Protein AF-A0A090TBJ8-F1 (afdb_monomer_lite)

Structure (mmCIF, N/CA/C/O backbone):
data_AF-A0A090TBJ8-F1
#
_entry.id   AF-A0A090TBJ8-F1
#
loop_
_atom_site.group_PDB
_atom_site.id
_atom_site.type_symbol
_atom_site.label_atom_id
_atom_site.label_alt_id
_atom_site.label_comp_id
_atom_site.label_asym_id
_atom_site.label_entity_id
_atom_site.label_seq_id
_atom_site.pdbx_PDB_ins_code
_atom_site.Cartn_x
_atom_site.Cartn_y
_atom_site.Cartn_z
_atom_site.occupancy
_atom_site.B_iso_or_equiv
_atom_site.auth_seq_id
_atom_site.auth_comp_id
_atom_site.auth_asym_id
_atom_site.auth_atom_id
_atom_site.pdbx_PDB_model_num
ATOM 1 N N . MET A 1 1 ? 9.616 -4.765 7.218 1.00 60.88 1 MET A N 1
ATOM 2 C CA . MET A 1 1 ? 8.166 -4.939 6.967 1.00 60.88 1 MET A CA 1
ATOM 3 C C . MET A 1 1 ? 7.343 -4.224 8.031 1.00 60.88 1 MET A C 1
ATOM 5 O O . MET A 1 1 ? 6.376 -3.569 7.674 1.00 60.88 1 MET A O 1
ATOM 9 N N . GLU A 1 2 ? 7.778 -4.277 9.291 1.00 76.88 2 GLU A N 1
ATOM 10 C CA . GLU A 1 2 ? 7.026 -3.785 10.453 1.00 76.88 2 GLU A CA 1
ATOM 11 C C . GLU A 1 2 ? 6.562 -2.321 10.365 1.00 76.88 2 GLU A C 1
ATOM 13 O O . GLU A 1 2 ? 5.413 -2.034 10.680 1.00 76.88 2 GLU A O 1
ATOM 18 N N . ALA A 1 3 ? 7.379 -1.399 9.841 1.00 88.56 3 ALA A N 1
ATOM 19 C CA . ALA A 1 3 ? 6.982 0.011 9.731 1.00 88.56 3 ALA A CA 1
ATOM 20 C C . ALA A 1 3 ? 5.747 0.243 8.831 1.00 88.56 3 ALA A C 1
ATOM 22 O O . ALA A 1 3 ? 4.874 1.038 9.171 1.00 88.56 3 ALA A O 1
ATOM 23 N N . MET A 1 4 ? 5.645 -0.464 7.697 1.00 89.88 4 MET A N 1
ATOM 24 C CA . MET A 1 4 ? 4.519 -0.292 6.767 1.00 89.88 4 MET A CA 1
ATOM 25 C C . MET A 1 4 ? 3.229 -0.899 7.316 1.00 89.88 4 MET A C 1
ATOM 27 O O . MET A 1 4 ? 2.173 -0.286 7.192 1.00 89.88 4 MET A O 1
ATOM 31 N N . SER A 1 5 ? 3.301 -2.068 7.959 1.00 91.50 5 SER A N 1
ATOM 32 C CA . SER A 1 5 ? 2.133 -2.668 8.612 1.00 91.50 5 SER A CA 1
ATOM 33 C C . SER A 1 5 ? 1.603 -1.792 9.747 1.00 91.50 5 SER A C 1
ATOM 35 O O . SER A 1 5 ? 0.392 -1.613 9.846 1.00 91.50 5 SER A O 1
ATOM 37 N N . THR A 1 6 ? 2.488 -1.184 10.544 1.00 94.75 6 THR A N 1
ATOM 38 C CA . THR A 1 6 ? 2.093 -0.257 11.615 1.00 94.75 6 THR A CA 1
ATOM 39 C C . THR A 1 6 ? 1.418 0.993 11.059 1.00 94.75 6 THR A C 1
ATOM 41 O O . THR A 1 6 ? 0.378 1.405 11.567 1.00 94.75 6 THR A O 1
ATOM 44 N N . LEU A 1 7 ? 1.951 1.570 9.976 1.00 93.94 7 LEU A N 1
ATOM 45 C CA . LEU A 1 7 ? 1.343 2.738 9.333 1.00 93.94 7 LEU A CA 1
ATOM 46 C C . LEU A 1 7 ? -0.045 2.419 8.752 1.00 93.94 7 LEU A C 1
ATOM 48 O O . LEU A 1 7 ? -0.967 3.224 8.876 1.00 93.94 7 LEU A O 1
ATOM 52 N N . ILE A 1 8 ? -0.210 1.233 8.159 1.00 93.50 8 ILE A N 1
ATOM 53 C CA . ILE A 1 8 ? -1.499 0.751 7.648 1.00 93.50 8 ILE A CA 1
ATOM 54 C C . ILE A 1 8 ? -2.511 0.590 8.787 1.00 93.50 8 ILE A C 1
ATOM 56 O O . ILE A 1 8 ? -3.638 1.068 8.664 1.00 93.50 8 ILE A O 1
ATOM 60 N N . ALA A 1 9 ? -2.123 -0.057 9.890 1.00 93.62 9 ALA A N 1
ATOM 61 C CA . ALA A 1 9 ? -2.992 -0.235 11.053 1.00 93.62 9 ALA A CA 1
ATOM 62 C C . ALA A 1 9 ? -3.428 1.118 11.631 1.00 93.62 9 ALA A C 1
ATOM 64 O O . ALA A 1 9 ? -4.623 1.368 11.778 1.00 93.62 9 ALA A O 1
ATOM 65 N N . PHE A 1 10 ? -2.475 2.034 11.827 1.00 94.50 10 PHE A N 1
ATOM 66 C CA . PHE A 1 10 ? -2.750 3.389 12.295 1.00 94.50 10 PHE A CA 1
ATOM 67 C C . PHE A 1 10 ? -3.730 4.134 11.379 1.00 94.50 10 PHE A C 1
ATOM 69 O O . PHE A 1 10 ? -4.718 4.691 11.853 1.00 94.50 10 PHE A O 1
ATOM 76 N N . GLY A 1 11 ? -3.506 4.115 10.061 1.00 94.00 11 GLY A N 1
ATOM 77 C CA . GLY A 1 11 ? -4.398 4.775 9.105 1.00 94.00 11 GLY A CA 1
ATOM 78 C C . GLY A 1 11 ? -5.829 4.234 9.157 1.00 94.00 11 GLY A C 1
ATOM 79 O O . GLY A 1 11 ? -6.788 4.997 9.065 1.00 94.00 11 GLY A O 1
ATOM 80 N N . ARG A 1 12 ? -6.002 2.927 9.359 1.00 93.75 12 ARG A N 1
ATOM 81 C CA . ARG A 1 12 ? -7.337 2.327 9.484 1.00 93.75 12 ARG A CA 1
ATOM 82 C C . ARG A 1 12 ? -8.013 2.694 10.795 1.00 93.75 12 ARG A C 1
ATOM 84 O O . ARG A 1 12 ? -9.151 3.146 10.786 1.00 93.75 12 ARG A O 1
ATOM 91 N N . GLU A 1 13 ? -7.321 2.473 11.904 1.00 95.25 13 GLU A N 1
ATOM 92 C CA . GLU A 1 13 ? -7.907 2.552 13.241 1.00 95.25 13 GLU A CA 1
ATOM 93 C C . GLU A 1 13 ? -8.098 3.996 13.696 1.00 95.25 13 GLU A C 1
ATOM 95 O O . GLU A 1 13 ? -9.126 4.324 14.278 1.00 95.25 13 GLU A O 1
ATOM 100 N N . GLN A 1 14 ? -7.125 4.863 13.407 1.00 96.38 14 GLN A N 1
ATOM 101 C CA . GLN A 1 14 ? -7.103 6.235 13.915 1.00 96.38 14 GLN A CA 1
ATOM 102 C C . GLN A 1 14 ? -7.640 7.245 12.899 1.00 96.38 14 GLN A C 1
ATOM 104 O O . GLN A 1 14 ? -8.222 8.252 13.289 1.00 96.38 14 GLN A O 1
ATOM 109 N N . MET A 1 15 ? -7.468 6.982 11.599 1.00 93.19 15 MET A N 1
ATOM 110 C CA . MET A 1 15 ? -7.887 7.909 10.535 1.00 93.19 15 MET A CA 1
ATOM 111 C C . MET A 1 15 ? -9.125 7.429 9.766 1.00 93.19 15 MET A C 1
ATOM 113 O O . MET A 1 15 ? -9.611 8.141 8.889 1.00 93.19 15 MET A O 1
ATOM 117 N N . GLY A 1 16 ? -9.638 6.226 10.054 1.00 94.06 16 GLY A N 1
ATOM 118 C CA . GLY A 1 16 ? -10.788 5.660 9.344 1.00 94.06 16 GLY A CA 1
ATOM 119 C C . GLY A 1 16 ? -10.525 5.418 7.855 1.00 94.06 16 GLY A C 1
ATOM 120 O O . GLY A 1 16 ? -11.459 5.451 7.048 1.00 94.06 16 GLY A O 1
ATOM 121 N N . ALA A 1 17 ? -9.261 5.217 7.463 1.00 94.69 17 ALA A N 1
ATOM 122 C CA . ALA A 1 17 ? -8.889 5.020 6.070 1.00 94.69 17 ALA A CA 1
ATOM 123 C C . ALA A 1 17 ? -9.557 3.758 5.505 1.00 94.69 17 ALA A C 1
ATOM 125 O O . ALA A 1 17 ? -9.291 2.639 5.947 1.00 94.69 17 ALA A O 1
ATOM 126 N N . ARG A 1 18 ? -10.406 3.950 4.490 1.00 95.12 18 ARG A N 1
ATOM 127 C CA . ARG A 1 18 ? -11.132 2.863 3.814 1.00 95.12 18 ARG A CA 1
ATOM 128 C C . ARG A 1 18 ? -10.318 2.178 2.732 1.00 95.12 18 ARG A C 1
ATOM 130 O O . ARG A 1 18 ? -10.568 1.020 2.443 1.00 95.12 18 ARG A O 1
ATOM 137 N N . CYS A 1 19 ? -9.353 2.876 2.142 1.00 93.94 19 CYS A N 1
ATOM 138 C CA . CYS A 1 19 ? -8.496 2.338 1.095 1.00 93.94 19 CYS A CA 1
ATOM 139 C C . CYS A 1 19 ? -7.073 2.870 1.236 1.00 93.94 19 CYS A C 1
ATOM 141 O O . CYS A 1 19 ? -6.859 4.002 1.669 1.00 93.94 19 CYS A O 1
ATOM 143 N N . ILE A 1 20 ? -6.104 2.055 0.831 1.00 93.94 20 ILE A N 1
ATOM 144 C CA . ILE A 1 20 ? -4.682 2.393 0.790 1.00 93.94 20 ILE A CA 1
ATOM 145 C C . ILE A 1 20 ? -4.175 2.065 -0.605 1.00 93.94 20 ILE A C 1
ATOM 147 O O . ILE A 1 20 ? -4.519 1.018 -1.150 1.00 93.94 20 ILE A O 1
ATOM 151 N N . PHE A 1 21 ? -3.356 2.948 -1.168 1.00 94.00 21 PHE A N 1
ATOM 152 C CA . PHE A 1 21 ? -2.726 2.748 -2.465 1.00 94.00 21 PHE A CA 1
ATOM 153 C C . PHE A 1 21 ? -1.219 2.978 -2.386 1.00 94.00 21 PHE A C 1
ATOM 155 O O . PHE A 1 21 ? -0.737 3.768 -1.576 1.00 94.00 21 PHE A O 1
ATOM 162 N N . ALA A 1 22 ? -0.487 2.283 -3.248 1.00 93.56 22 ALA A N 1
ATOM 163 C CA . ALA A 1 22 ? 0.943 2.448 -3.448 1.00 93.56 22 ALA A CA 1
ATOM 164 C C . ALA A 1 22 ? 1.243 2.482 -4.946 1.00 93.56 22 ALA A C 1
ATOM 166 O O . ALA A 1 22 ? 0.636 1.742 -5.721 1.00 93.56 22 ALA A O 1
ATOM 167 N N . GLU A 1 23 ? 2.194 3.319 -5.347 1.00 92.62 23 GLU A N 1
ATOM 168 C CA . GLU A 1 23 ? 2.639 3.441 -6.734 1.00 92.62 23 GLU A CA 1
ATOM 169 C C . GLU A 1 23 ? 4.128 3.110 -6.820 1.00 92.62 23 GLU A C 1
ATOM 171 O O . GLU A 1 23 ? 4.931 3.518 -5.979 1.00 92.62 23 GLU A O 1
ATOM 176 N N . THR A 1 24 ? 4.506 2.311 -7.813 1.00 90.69 24 THR A N 1
ATOM 177 C CA . THR A 1 24 ? 5.898 1.906 -8.025 1.00 90.69 24 THR A CA 1
ATOM 178 C C . THR A 1 24 ? 6.164 1.630 -9.495 1.00 90.69 24 THR A C 1
ATOM 180 O O . THR A 1 24 ? 5.246 1.347 -10.258 1.00 90.69 24 THR A O 1
ATOM 183 N N . ARG A 1 25 ? 7.430 1.674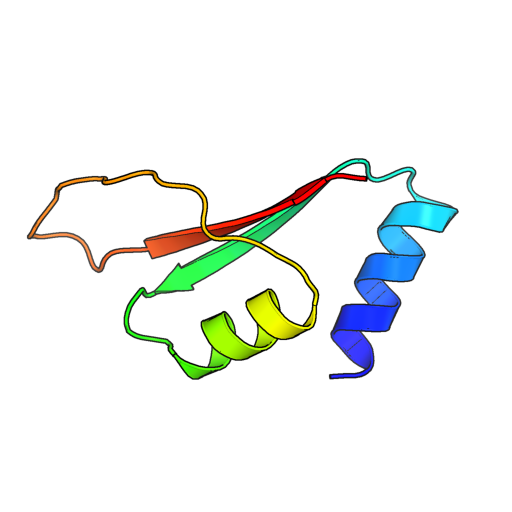 -9.919 1.00 89.88 25 ARG A N 1
ATOM 184 C CA . ARG A 1 25 ? 7.801 1.248 -11.276 1.00 89.88 25 ARG A CA 1
ATOM 185 C C . ARG A 1 25 ? 7.474 -0.237 -11.450 1.00 89.88 25 ARG A C 1
ATOM 187 O O . ARG A 1 25 ? 7.801 -1.032 -10.572 1.00 89.88 25 ARG A O 1
ATOM 194 N N . ALA A 1 26 ? 6.954 -0.633 -12.608 1.00 87.00 26 ALA A N 1
ATOM 195 C CA . ALA A 1 26 ? 6.645 -2.024 -12.942 1.00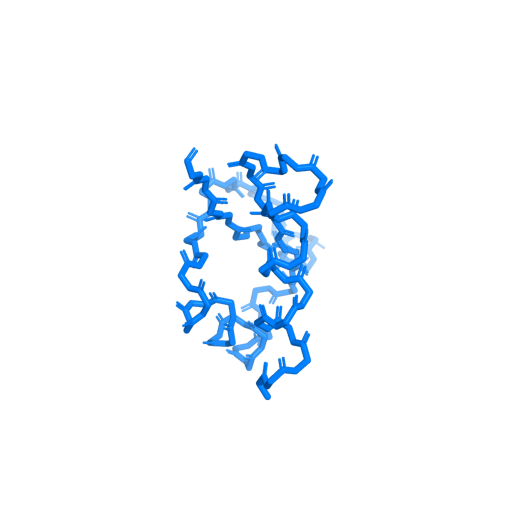 87.00 26 ALA A CA 1
ATOM 196 C C . ALA A 1 26 ? 7.869 -2.946 -12.796 1.00 87.00 26 ALA A C 1
ATOM 198 O O . ALA A 1 26 ? 7.746 -4.103 -12.399 1.00 87.00 26 ALA A O 1
ATOM 199 N N . GLY A 1 27 ? 9.071 -2.418 -13.061 1.00 88.50 27 GLY A N 1
ATOM 200 C CA . GLY A 1 27 ? 10.334 -3.137 -12.879 1.00 88.50 27 GLY A CA 1
ATOM 201 C C . GLY A 1 27 ? 10.768 -3.322 -11.419 1.00 88.50 27 GLY A C 1
ATOM 202 O O . GLY A 1 27 ? 11.641 -4.145 -11.143 1.00 88.50 27 GLY A O 1
ATOM 203 N N . ASN A 1 28 ? 10.178 -2.599 -10.461 1.00 92.50 28 ASN A N 1
ATOM 204 C CA . ASN A 1 28 ? 10.546 -2.676 -9.048 1.00 92.50 28 ASN A CA 1
ATOM 205 C C . ASN A 1 28 ? 9.850 -3.855 -8.351 1.00 92.50 28 ASN A C 1
ATOM 207 O O . ASN A 1 28 ? 8.965 -3.693 -7.509 1.00 92.50 28 ASN A O 1
ATOM 211 N N . LYS A 1 29 ? 10.294 -5.068 -8.688 1.00 92.75 29 LYS A N 1
ATOM 212 C CA . LYS A 1 29 ? 9.750 -6.326 -8.156 1.00 92.75 29 LYS A CA 1
ATOM 213 C C . LYS A 1 29 ? 9.783 -6.398 -6.624 1.00 92.75 29 LYS A C 1
ATOM 215 O O . LYS A 1 29 ? 8.894 -6.998 -6.029 1.00 92.75 29 LYS A O 1
ATOM 220 N N . ALA A 1 30 ? 10.771 -5.768 -5.983 1.00 94.56 30 ALA A N 1
ATOM 221 C CA . ALA A 1 30 ? 10.888 -5.750 -4.526 1.00 94.56 30 ALA A CA 1
ATOM 222 C C . ALA A 1 30 ? 9.746 -4.960 -3.868 1.00 94.56 30 ALA A C 1
ATOM 224 O O . ALA A 1 30 ? 9.095 -5.471 -2.959 1.00 94.56 30 ALA A O 1
ATOM 225 N N . ALA A 1 31 ? 9.460 -3.748 -4.354 1.00 92.56 31 ALA A N 1
ATOM 226 C CA . ALA A 1 31 ? 8.342 -2.948 -3.857 1.00 92.56 31 ALA A CA 1
ATOM 227 C C . ALA A 1 31 ? 6.992 -3.632 -4.113 1.00 92.56 31 ALA A C 1
ATOM 229 O O . ALA A 1 31 ? 6.136 -3.646 -3.231 1.00 92.56 31 ALA A O 1
ATOM 230 N N . ILE A 1 32 ? 6.833 -4.250 -5.288 1.00 93.69 32 ILE A N 1
ATOM 231 C CA . ILE A 1 32 ? 5.629 -5.006 -5.654 1.00 93.69 32 ILE A CA 1
ATOM 232 C C . ILE A 1 32 ? 5.397 -6.151 -4.666 1.00 93.69 32 ILE A C 1
ATOM 234 O O . ILE A 1 32 ? 4.333 -6.221 -4.060 1.00 93.69 32 ILE A O 1
ATOM 238 N N . ALA A 1 33 ? 6.417 -6.975 -4.416 1.00 94.50 33 ALA A N 1
ATOM 239 C CA . ALA A 1 33 ? 6.317 -8.091 -3.481 1.00 94.50 33 ALA A CA 1
ATOM 240 C C . ALA A 1 33 ? 6.015 -7.634 -2.043 1.00 94.50 33 ALA A C 1
ATOM 242 O O . ALA A 1 33 ? 5.336 -8.334 -1.295 1.00 94.50 33 ALA A O 1
ATOM 243 N N . VAL A 1 34 ? 6.515 -6.465 -1.624 1.00 94.19 34 VAL A N 1
ATOM 244 C CA . VAL A 1 34 ? 6.158 -5.890 -0.318 1.00 94.19 34 VAL A CA 1
ATOM 245 C C . VAL A 1 34 ? 4.685 -5.478 -0.283 1.00 94.19 34 VAL A C 1
ATOM 247 O O . VAL A 1 34 ? 3.998 -5.821 0.674 1.00 94.19 34 VAL A O 1
ATOM 250 N N . CYS A 1 35 ? 4.188 -4.798 -1.319 1.00 94.44 35 CYS A N 1
ATOM 251 C CA . CYS A 1 35 ? 2.783 -4.391 -1.412 1.00 94.44 35 CYS A CA 1
ATOM 252 C C . CYS A 1 35 ? 1.839 -5.604 -1.422 1.00 94.44 35 CYS A C 1
ATOM 254 O O . CYS A 1 35 ? 0.862 -5.624 -0.675 1.00 94.44 35 CYS A O 1
ATOM 256 N N . GLU A 1 36 ? 2.174 -6.645 -2.187 1.00 94.12 36 GLU A N 1
ATOM 257 C CA . GLU A 1 36 ? 1.408 -7.896 -2.254 1.00 94.12 36 GLU A CA 1
ATOM 258 C C . GLU A 1 36 ? 1.363 -8.604 -0.888 1.00 94.12 36 GLU A C 1
ATOM 260 O O . GLU A 1 36 ? 0.296 -9.025 -0.446 1.00 94.12 36 GLU A O 1
ATOM 265 N N . ARG A 1 37 ? 2.483 -8.653 -0.147 1.00 94.94 37 ARG A N 1
ATOM 266 C CA . ARG A 1 37 ? 2.516 -9.204 1.226 1.00 94.94 37 ARG A CA 1
ATOM 267 C C . ARG A 1 37 ? 1.685 -8.403 2.231 1.00 94.94 37 ARG A C 1
ATOM 269 O O . ARG A 1 37 ? 1.224 -8.968 3.216 1.00 94.94 37 ARG A O 1
ATOM 276 N N . LEU A 1 38 ? 1.487 -7.106 1.993 1.00 93.69 38 LEU A N 1
ATOM 277 C CA . LEU A 1 38 ? 0.602 -6.244 2.789 1.00 93.69 38 LEU A CA 1
ATOM 278 C C . LEU A 1 38 ? -0.875 -6.344 2.345 1.00 93.69 38 LEU A C 1
ATOM 280 O O . LEU A 1 38 ? -1.757 -5.719 2.944 1.00 93.69 38 LEU A O 1
ATOM 284 N N . GLY A 1 39 ? -1.162 -7.162 1.328 1.00 94.50 39 GLY A N 1
ATOM 285 C CA . GLY A 1 39 ? -2.499 -7.424 0.805 1.00 94.50 39 GLY A CA 1
ATOM 286 C C . GLY A 1 39 ? -2.983 -6.410 -0.231 1.00 94.50 39 GLY A C 1
ATOM 287 O O . GLY A 1 39 ? -4.178 -6.382 -0.509 1.00 94.50 39 GLY A O 1
ATOM 288 N N . LEU A 1 40 ? -2.101 -5.564 -0.773 1.00 95.31 40 LEU A N 1
ATOM 289 C CA . LEU A 1 40 ? -2.447 -4.676 -1.882 1.00 95.31 40 LEU A CA 1
ATOM 290 C C . LEU A 1 40 ? -2.432 -5.463 -3.195 1.00 95.31 40 LEU A C 1
ATOM 292 O O . LEU A 1 40 ? -1.545 -6.281 -3.439 1.00 95.31 40 LEU A O 1
ATOM 296 N N . GLN A 1 41 ? -3.401 -5.182 -4.054 1.00 94.25 41 GLN A N 1
ATOM 297 C CA . GLN A 1 41 ? -3.595 -5.837 -5.341 1.00 94.25 41 GLN A CA 1
ATOM 298 C C . GLN A 1 41 ? -3.360 -4.842 -6.468 1.00 94.25 41 GLN A C 1
ATOM 300 O O . GLN A 1 41 ? -3.725 -3.675 -6.352 1.00 94.25 41 GLN A O 1
ATOM 305 N N . LYS A 1 42 ? -2.739 -5.286 -7.564 1.00 91.50 42 LYS A N 1
ATOM 306 C CA . LYS A 1 42 ? -2.525 -4.431 -8.737 1.00 91.50 42 LYS A CA 1
ATOM 307 C C . LYS A 1 42 ? -3.870 -3.965 -9.287 1.00 91.50 42 LYS A C 1
ATOM 309 O O . LYS A 1 42 ? -4.755 -4.779 -9.534 1.00 91.50 42 LYS A O 1
ATOM 314 N N . VAL A 1 43 ? -3.985 -2.665 -9.511 1.00 89.00 43 VAL A N 1
ATOM 315 C CA . VAL A 1 43 ? -5.126 -2.061 -10.193 1.00 89.00 43 VAL A CA 1
ATOM 316 C C . VAL A 1 43 ? -4.749 -1.972 -11.662 1.00 89.00 43 V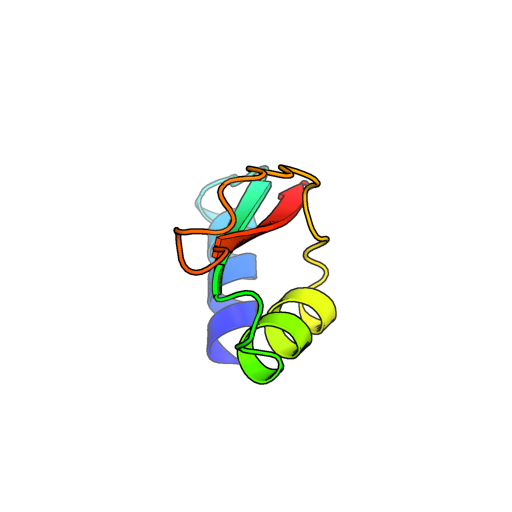AL A C 1
ATOM 318 O O . VAL A 1 43 ? -3.773 -1.300 -12.000 1.00 89.00 43 VAL A O 1
ATOM 321 N N . ASN A 1 44 ? -5.483 -2.663 -12.536 1.00 68.19 44 ASN A N 1
ATOM 322 C CA . ASN A 1 44 ? -5.252 -2.587 -13.977 1.00 68.19 44 ASN A CA 1
ATOM 323 C C . ASN A 1 44 ? -5.583 -1.173 -14.470 1.00 68.19 44 ASN A C 1
ATOM 325 O O . ASN A 1 44 ? -6.728 -0.843 -14.764 1.00 68.19 44 ASN A O 1
ATOM 329 N N . ARG A 1 45 ? -4.560 -0.327 -14.547 1.00 60.72 45 ARG A N 1
ATOM 330 C CA . ARG A 1 45 ? -4.525 0.824 -15.442 1.00 60.72 45 ARG A CA 1
ATOM 331 C C . ARG A 1 45 ? -3.398 0.554 -16.419 1.00 60.72 45 ARG A C 1
ATOM 333 O O . ARG A 1 45 ? -2.258 0.930 -16.172 1.00 60.72 45 ARG A O 1
ATOM 340 N N . GLU A 1 46 ? -3.715 -0.177 -17.482 1.00 51.84 46 GLU A N 1
ATOM 341 C CA . GLU A 1 46 ? -2.886 -0.198 -18.684 1.00 51.84 46 GLU A CA 1
ATOM 342 C C . GLU A 1 46 ? -2.880 1.228 -19.242 1.00 51.84 46 GLU A C 1
ATOM 344 O O . GLU A 1 46 ? -3.765 1.639 -19.984 1.00 51.84 46 GLU A O 1
ATOM 349 N N . SER A 1 47 ? -1.929 2.046 -18.800 1.00 51.25 47 SER A N 1
ATOM 350 C CA . SER A 1 47 ? -1.484 3.161 -19.621 1.00 51.25 47 SER A CA 1
ATOM 351 C C . SER A 1 47 ? -0.504 2.565 -20.627 1.00 51.25 47 SER A C 1
ATOM 353 O O . SER A 1 47 ? 0.666 2.362 -20.296 1.00 51.25 47 SER A O 1
ATOM 355 N N . ASP A 1 48 ? -1.008 2.254 -21.820 1.00 49.66 48 ASP A N 1
ATOM 356 C CA . ASP A 1 48 ? -0.282 1.749 -22.999 1.00 49.66 48 ASP A CA 1
ATOM 357 C C . ASP A 1 48 ? 0.735 2.756 -23.580 1.00 49.66 48 ASP A C 1
ATOM 359 O O . ASP A 1 48 ? 1.020 2.774 -24.777 1.00 49.66 48 ASP A O 1
ATOM 363 N N . ASP A 1 49 ? 1.340 3.601 -22.749 1.00 52.31 49 ASP A N 1
ATOM 364 C CA . ASP A 1 49 ? 2.441 4.447 -23.182 1.00 52.31 49 ASP A CA 1
ATOM 365 C C . ASP A 1 49 ? 3.748 3.670 -23.053 1.00 52.31 49 ASP A C 1
ATOM 367 O O . ASP A 1 49 ? 4.468 3.750 -22.058 1.00 52.31 49 ASP A O 1
ATOM 371 N N . LEU A 1 50 ? 4.090 2.960 -24.132 1.00 54.09 50 LEU A N 1
ATOM 372 C CA . LEU A 1 50 ? 5.374 2.282 -24.386 1.00 54.09 50 LEU A CA 1
ATOM 373 C 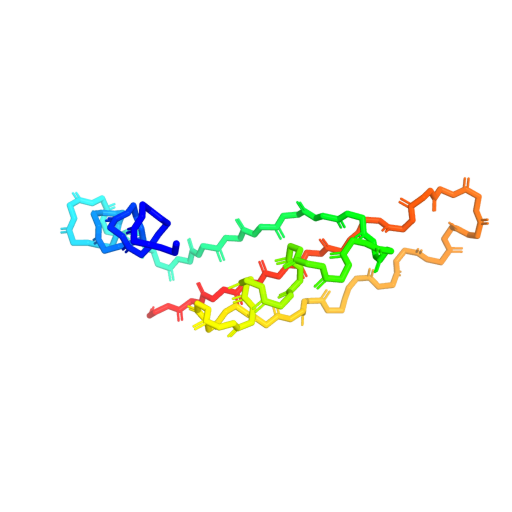C . LEU A 1 50 ? 6.618 3.193 -24.238 1.00 54.09 50 LEU A C 1
ATOM 375 O O . LEU A 1 50 ? 7.749 2.735 -24.394 1.00 54.09 50 LEU A O 1
ATOM 379 N N . THR A 1 51 ? 6.423 4.480 -23.946 1.00 53.44 51 THR A N 1
ATOM 380 C CA . THR A 1 51 ? 7.455 5.514 -23.812 1.00 53.44 51 THR A CA 1
ATOM 381 C C . THR A 1 51 ? 7.620 6.032 -22.377 1.00 53.44 51 THR A C 1
ATOM 383 O O . THR A 1 51 ? 8.635 6.658 -22.068 1.00 53.44 51 THR A O 1
ATOM 386 N N . GLN A 1 52 ? 6.678 5.740 -21.474 1.00 53.25 52 GLN A N 1
ATOM 387 C CA . GLN A 1 52 ? 6.715 6.140 -20.068 1.00 53.25 52 GLN A CA 1
ATOM 388 C C . GLN A 1 52 ? 7.087 4.913 -19.234 1.00 53.25 52 GLN A C 1
ATOM 390 O O . GLN A 1 52 ? 6.497 3.847 -19.379 1.00 53.25 52 GLN A O 1
ATOM 395 N N . MET A 1 53 ? 8.084 5.031 -18.353 1.00 57.06 53 MET A N 1
ATOM 396 C CA . MET A 1 53 ? 8.413 3.976 -17.387 1.00 57.06 53 MET A CA 1
ATOM 397 C C . MET A 1 53 ? 7.142 3.562 -16.643 1.00 57.06 53 MET A C 1
ATOM 399 O O . MET A 1 53 ? 6.671 4.315 -15.793 1.00 57.06 53 MET A O 1
ATOM 403 N N . SER A 1 54 ? 6.595 2.391 -16.967 1.00 77.62 54 SER A N 1
ATOM 404 C CA . SER A 1 54 ? 5.269 1.978 -16.516 1.00 77.62 54 SER A CA 1
ATOM 405 C C . SER A 1 54 ? 5.199 2.007 -14.992 1.00 77.62 54 SER A C 1
ATOM 407 O O . SER A 1 54 ? 5.841 1.218 -14.298 1.00 77.62 54 SER A O 1
ATOM 409 N N . VAL A 1 55 ? 4.478 2.985 -14.447 1.00 86.06 55 VAL A N 1
ATOM 410 C CA . VAL A 1 55 ? 4.157 3.045 -13.023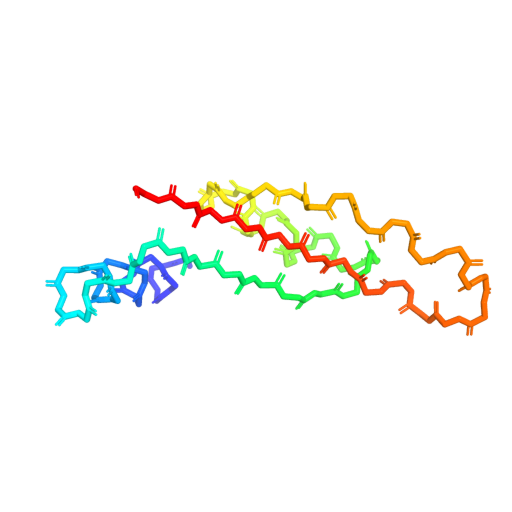 1.00 86.06 55 VAL A CA 1
ATOM 411 C C . VAL A 1 55 ? 2.915 2.198 -12.830 1.00 86.06 55 VAL A C 1
ATOM 413 O O . VAL A 1 55 ? 1.923 2.374 -13.529 1.00 86.06 55 VAL A O 1
ATOM 416 N N . ILE A 1 56 ? 2.970 1.269 -11.885 1.00 88.44 56 ILE A N 1
ATOM 417 C CA . ILE A 1 56 ? 1.816 0.475 -11.493 1.00 88.44 56 ILE A CA 1
ATOM 418 C C . ILE A 1 56 ? 1.302 0.957 -10.149 1.00 88.44 56 ILE A C 1
ATOM 420 O O . ILE A 1 56 ? 2.077 1.347 -9.270 1.00 88.44 56 ILE A O 1
ATOM 424 N N . ARG A 1 57 ? -0.013 0.867 -9.984 1.00 91.88 57 ARG A N 1
ATOM 425 C CA . ARG A 1 57 ? -0.704 1.129 -8.729 1.00 91.88 57 ARG A CA 1
ATOM 426 C C . ARG A 1 57 ? -1.160 -0.188 -8.121 1.00 91.88 57 ARG A C 1
ATOM 428 O O . ARG A 1 57 ? -1.706 -1.036 -8.825 1.00 91.88 57 ARG A O 1
ATOM 435 N N . LEU A 1 58 ? -0.957 -0.348 -6.819 1.00 93.12 58 LEU A N 1
ATOM 436 C CA . LEU A 1 58 ? -1.560 -1.416 -6.031 1.00 93.12 58 LEU A CA 1
ATOM 437 C C . LEU A 1 58 ? -2.472 -0.807 -4.971 1.00 93.12 58 LEU A C 1
ATOM 439 O O . LEU A 1 58 ? -2.132 0.236 -4.413 1.00 93.12 58 LEU A O 1
ATOM 443 N N . GLU A 1 59 ? -3.602 -1.442 -4.676 1.00 95.25 59 GLU A N 1
ATOM 444 C CA . GLU A 1 59 ? -4.553 -0.950 -3.684 1.00 95.25 59 GLU A CA 1
ATOM 445 C C . GLU A 1 59 ? -5.153 -2.048 -2.809 1.00 95.25 59 GLU A C 1
ATOM 447 O O . GLU A 1 59 ? -5.210 -3.219 -3.182 1.00 95.25 59 GLU A O 1
ATOM 452 N N . ARG A 1 60 ? -5.608 -1.647 -1.624 1.00 94.56 60 ARG A N 1
ATOM 453 C CA . ARG A 1 60 ? -6.416 -2.467 -0.726 1.00 94.56 60 ARG A CA 1
ATOM 454 C C . ARG A 1 60 ? -7.471 -1.596 -0.067 1.00 94.56 60 ARG A C 1
ATOM 456 O O . ARG A 1 60 ? -7.116 -0.613 0.584 1.00 94.56 60 ARG A O 1
ATOM 463 N N . CYS A 1 61 ? -8.729 -1.996 -0.189 1.00 92.81 61 CYS A N 1
ATOM 464 C CA . CYS A 1 61 ? -9.846 -1.399 0.535 1.00 92.81 61 CYS A CA 1
ATOM 465 C C . CYS A 1 61 ? -10.334 -2.321 1.668 1.00 92.81 61 CYS A C 1
ATOM 467 O O . CYS A 1 61 ? -10.085 -3.529 1.628 1.00 92.81 61 CYS A O 1
ATOM 469 N N . TYR A 1 62 ? -10.971 -1.736 2.685 1.00 86.19 62 TYR A N 1
ATOM 470 C CA . TYR A 1 62 ? -11.442 -2.378 3.918 1.00 86.19 62 TYR A C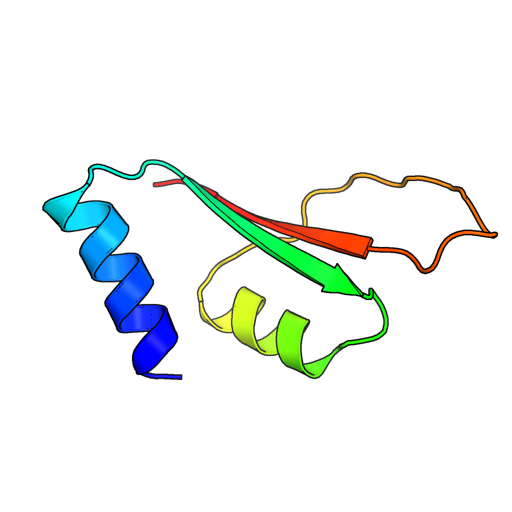A 1
ATOM 471 C C . TYR A 1 62 ? -12.937 -2.183 4.137 1.00 86.19 62 TYR A C 1
ATOM 473 O O . TYR A 1 62 ? -13.459 -1.119 3.729 1.00 86.19 62 TYR A O 1
#

Secondary structure (DSSP, 8-state):
-HHHHHHHHHHHHHH---EEEEEEETT-HHHHHHHHHTT-EEE------TTS--EEEEEEE-

Sequence (62 aa):
MEAMSTLIAFGREQMGARCIFAETRAGNKAAIAVCERLGLQKVNRESDDLTQMSVIRLERCY

pLDDT: mean 85.69, std 14.54, range [49.66, 96.38]

Foldseek 3Di:
DVVVLVVVVCCCPVVVDFKDKDKDFPPPVVVVVVCVVSVWAWDDPPPVPPPDRDITMTMDGD

Radius of gyration: 12.87 Å; chains: 1; bounding box: 22×17×38 Å

InterPro domains:
  IPR016181 Acyl-CoA N-acyltransferase [SSF55729] (2-46)

Organism: NCBI:txid990268